Protein AF-A0A1Q6X113-F1 (afdb_monomer)

pLDDT: mean 74.99, std 17.21, range [35.0, 95.38]

Foldseek 3Di:
DEAEDQDPPCVVVVVVVVVVVVCVVPVDQQLNLLLLLLVLVVCVVVVVCVVADPVSVVSNVVVCVVQVDPVSVVVSVCVVVVVADSVRSSVVRNVVPPPPPDDYHYDHDNPPPPVPPPPPVPPPPPPDPDDPPDDDDDPDPPVCCVPPPPPPPPDDDD

Structure (mmCIF, N/CA/C/O backbone):
data_AF-A0A1Q6X113-F1
#
_entry.id   AF-A0A1Q6X113-F1
#
loop_
_atom_site.group_PDB
_atom_site.id
_atom_site.type_symbol
_atom_site.label_atom_id
_atom_site.label_alt_id
_atom_site.label_comp_id
_atom_site.label_asym_id
_atom_site.label_entity_id
_atom_site.label_seq_id
_atom_site.pdbx_PDB_ins_code
_atom_site.Cartn_x
_atom_site.Cartn_y
_atom_site.Cartn_z
_atom_site.occupancy
_atom_site.B_iso_or_equiv
_atom_site.auth_seq_id
_atom_site.auth_comp_id
_atom_site.auth_asym_id
_atom_site.auth_atom_id
_atom_site.pdbx_PDB_model_num
ATOM 1 N N . MET A 1 1 ? 18.015 1.763 -16.316 1.00 73.00 1 MET A N 1
ATOM 2 C CA . MET A 1 1 ? 18.956 0.648 -16.599 1.00 73.00 1 MET A CA 1
ATOM 3 C C . MET A 1 1 ? 19.601 0.893 -17.955 1.00 73.00 1 MET A C 1
ATOM 5 O O . MET A 1 1 ? 18.891 1.333 -18.850 1.00 73.00 1 MET A O 1
ATOM 9 N N . VAL A 1 2 ? 20.900 0.615 -18.112 1.00 79.75 2 VAL A N 1
ATOM 10 C CA . VAL A 1 2 ? 21.608 0.734 -19.401 1.00 79.75 2 VAL A CA 1
ATOM 11 C C . VAL A 1 2 ? 21.949 -0.663 -19.923 1.00 79.75 2 VAL A C 1
ATOM 13 O O . VAL A 1 2 ? 22.571 -1.450 -19.212 1.00 79.75 2 VAL A O 1
ATOM 16 N N . TYR A 1 3 ? 21.515 -0.982 -21.141 1.00 78.56 3 TYR A N 1
ATOM 17 C CA . TYR A 1 3 ? 21.857 -2.212 -21.852 1.00 78.56 3 TYR A CA 1
ATOM 18 C C . TYR A 1 3 ? 22.877 -1.897 -22.948 1.00 78.56 3 TYR A C 1
ATOM 20 O O . TYR A 1 3 ? 22.584 -1.141 -23.876 1.00 78.56 3 TYR A O 1
ATOM 28 N N . ILE A 1 4 ? 24.073 -2.472 -22.824 1.00 81.81 4 ILE A N 1
ATOM 29 C CA . ILE A 1 4 ? 25.193 -2.249 -23.741 1.00 81.81 4 ILE A CA 1
ATOM 30 C C . ILE A 1 4 ? 25.360 -3.490 -24.615 1.00 81.81 4 ILE A C 1
ATOM 32 O O . ILE A 1 4 ? 25.534 -4.595 -24.098 1.00 81.81 4 ILE A O 1
ATOM 36 N N . ALA A 1 5 ? 25.320 -3.315 -25.934 1.00 76.25 5 ALA A N 1
ATOM 37 C CA . ALA A 1 5 ? 25.517 -4.402 -26.888 1.00 76.25 5 ALA A CA 1
ATOM 38 C C . ALA A 1 5 ? 26.331 -3.939 -28.101 1.00 76.25 5 ALA A C 1
ATOM 40 O O . ALA A 1 5 ? 26.310 -2.772 -28.474 1.00 76.25 5 ALA A O 1
ATOM 41 N N . THR A 1 6 ? 27.025 -4.868 -28.756 1.00 74.38 6 THR A N 1
ATOM 42 C CA . THR A 1 6 ? 27.741 -4.604 -30.020 1.00 74.38 6 THR A CA 1
ATOM 43 C C . THR A 1 6 ? 26.837 -4.739 -31.247 1.00 74.38 6 THR A C 1
ATOM 45 O O . THR A 1 6 ? 27.203 -4.337 -32.347 1.00 74.38 6 THR A O 1
ATOM 48 N N . ARG A 1 7 ? 25.645 -5.330 -31.083 1.00 70.25 7 ARG A N 1
ATOM 49 C CA . ARG A 1 7 ? 24.663 -5.562 -32.149 1.00 70.25 7 ARG A CA 1
ATOM 50 C C . ARG A 1 7 ? 23.274 -5.149 -31.691 1.00 70.25 7 ARG A C 1
ATOM 52 O O . ARG A 1 7 ? 22.872 -5.434 -30.565 1.00 70.25 7 ARG A O 1
ATOM 59 N N . SER A 1 8 ? 22.508 -4.558 -32.603 1.00 76.69 8 SER A N 1
ATOM 60 C CA . SER A 1 8 ? 21.136 -4.113 -32.339 1.00 76.69 8 SER A CA 1
ATOM 61 C C . SER A 1 8 ? 20.113 -5.254 -32.256 1.00 76.69 8 SER A C 1
ATOM 63 O O . SER A 1 8 ? 19.001 -5.051 -31.775 1.00 76.69 8 SER A O 1
ATOM 65 N N . THR A 1 9 ? 20.482 -6.470 -32.675 1.00 78.06 9 THR A N 1
ATOM 66 C CA . THR A 1 9 ? 19.569 -7.615 -32.856 1.00 78.06 9 THR A CA 1
ATOM 67 C C . THR A 1 9 ? 18.843 -8.056 -31.588 1.00 78.06 9 THR A C 1
ATOM 69 O O . THR A 1 9 ? 17.760 -8.624 -31.680 1.00 78.06 9 THR A O 1
ATOM 72 N N . HIS A 1 10 ? 19.422 -7.810 -30.411 1.00 76.94 10 HIS A N 1
ATOM 73 C CA . HIS A 1 10 ? 18.851 -8.227 -29.127 1.00 76.94 10 HIS A CA 1
ATOM 74 C C . HIS A 1 10 ? 18.323 -7.061 -28.282 1.00 76.94 10 HIS A C 1
ATOM 76 O O . HIS A 1 10 ? 17.828 -7.306 -27.184 1.00 76.94 10 HIS A O 1
ATOM 82 N N . LEU A 1 11 ? 18.386 -5.817 -28.780 1.00 81.44 11 LEU A N 1
ATOM 83 C CA . LEU A 1 11 ? 17.945 -4.633 -28.031 1.00 81.44 11 LEU A CA 1
ATOM 84 C C . LEU A 1 11 ? 16.452 -4.705 -27.690 1.00 81.44 11 LEU A C 1
ATOM 86 O O . LEU A 1 11 ? 16.080 -4.551 -26.530 1.00 81.44 11 LEU A O 1
ATOM 90 N N . GLU A 1 12 ? 15.605 -5.000 -28.679 1.00 80.75 12 GLU A N 1
ATOM 91 C CA . GLU A 1 12 ? 14.153 -5.089 -28.473 1.00 80.75 12 GLU A CA 1
ATOM 92 C C . GLU A 1 12 ? 13.767 -6.267 -27.574 1.00 80.75 12 GLU A C 1
ATOM 94 O O . GLU A 1 12 ? 12.928 -6.134 -26.683 1.00 80.75 12 GLU A O 1
ATOM 99 N N . SER A 1 13 ? 14.434 -7.414 -27.725 1.00 84.62 13 SER A N 1
ATOM 100 C CA . SER A 1 13 ? 14.220 -8.560 -26.835 1.00 84.62 13 SER A CA 1
ATOM 101 C C . SER A 1 13 ? 14.610 -8.238 -25.390 1.00 84.62 13 SER A C 1
ATOM 103 O O . SER A 1 13 ? 13.870 -8.577 -24.468 1.00 84.62 13 SER A O 1
ATOM 105 N N . ALA A 1 14 ? 15.740 -7.553 -25.181 1.00 84.19 14 ALA A N 1
ATOM 106 C CA . ALA A 1 14 ? 16.188 -7.126 -23.858 1.00 84.19 14 ALA A CA 1
ATOM 107 C C . ALA A 1 14 ? 15.234 -6.092 -23.243 1.00 84.19 14 ALA A C 1
ATOM 109 O O . ALA A 1 14 ? 14.887 -6.205 -22.067 1.00 84.19 14 ALA A O 1
ATOM 110 N N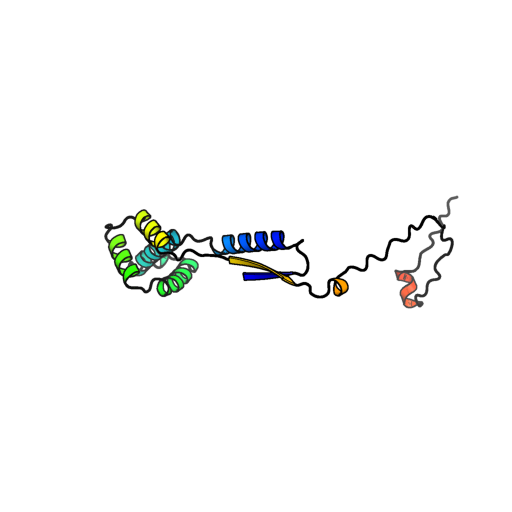 . ARG A 1 15 ? 14.750 -5.135 -24.044 1.00 83.94 15 ARG A N 1
ATOM 111 C CA . ARG A 1 15 ? 13.757 -4.141 -23.624 1.00 83.94 15 ARG A CA 1
ATOM 112 C C . ARG A 1 15 ? 12.459 -4.801 -23.170 1.00 83.94 15 ARG A C 1
ATOM 114 O O . ARG A 1 15 ? 11.978 -4.512 -22.078 1.00 83.94 15 ARG A O 1
ATOM 121 N N . ASN A 1 16 ? 11.913 -5.709 -23.975 1.00 85.38 16 ASN A N 1
ATOM 122 C CA . ASN A 1 16 ? 10.670 -6.409 -23.651 1.00 85.38 16 ASN A CA 1
ATOM 123 C C . ASN A 1 16 ? 10.808 -7.263 -22.389 1.00 85.38 16 ASN A C 1
ATOM 125 O O . ASN A 1 16 ? 9.917 -7.269 -21.538 1.00 85.38 16 ASN A O 1
ATOM 129 N N . LEU A 1 17 ? 11.943 -7.943 -22.231 1.00 86.06 17 LEU A N 1
ATOM 130 C CA . LEU A 1 17 ? 12.229 -8.741 -21.044 1.00 86.06 17 LEU A CA 1
ATOM 131 C C . LEU A 1 17 ? 12.351 -7.860 -19.793 1.00 86.06 17 LEU A C 1
ATOM 133 O O . LEU A 1 17 ? 11.763 -8.183 -18.762 1.00 86.06 17 LEU A O 1
ATOM 137 N N . PHE A 1 18 ? 13.024 -6.714 -19.902 1.00 84.56 18 PHE A N 1
ATOM 138 C CA . PHE A 1 18 ? 13.116 -5.731 -18.827 1.00 84.56 18 PHE A CA 1
ATOM 139 C C . PHE A 1 18 ? 11.741 -5.185 -18.422 1.00 84.56 18 PHE A C 1
ATOM 141 O O . PHE A 1 18 ? 11.393 -5.228 -17.243 1.00 84.56 18 PHE A O 1
ATOM 148 N N . LEU A 1 19 ? 10.925 -4.739 -19.382 1.00 81.94 19 LEU A N 1
ATOM 149 C CA . LEU A 1 19 ? 9.578 -4.232 -19.102 1.00 81.94 19 LEU A CA 1
ATOM 150 C C . LEU A 1 19 ? 8.697 -5.299 -18.445 1.00 81.94 19 LEU A C 1
ATOM 152 O O . LEU A 1 19 ? 8.001 -5.005 -17.478 1.00 81.94 19 LEU A O 1
ATOM 156 N N . THR A 1 20 ? 8.783 -6.549 -18.906 1.00 83.06 20 THR A N 1
ATOM 157 C CA . THR A 1 20 ? 8.037 -7.677 -18.326 1.00 83.06 20 THR A CA 1
ATOM 158 C C . THR A 1 20 ? 8.462 -7.957 -16.882 1.00 83.06 20 THR A C 1
ATOM 160 O O . THR A 1 20 ? 7.618 -8.180 -16.013 1.00 83.06 20 THR A O 1
ATOM 163 N N . MET A 1 21 ? 9.768 -7.928 -16.601 1.00 80.06 21 MET A N 1
ATOM 164 C CA . MET A 1 21 ? 10.293 -8.115 -15.246 1.00 80.06 21 MET A CA 1
ATOM 165 C C . MET A 1 21 ? 9.876 -6.980 -14.309 1.00 80.06 21 MET A C 1
ATOM 167 O O . MET A 1 21 ? 9.459 -7.250 -13.184 1.00 80.06 21 MET A O 1
A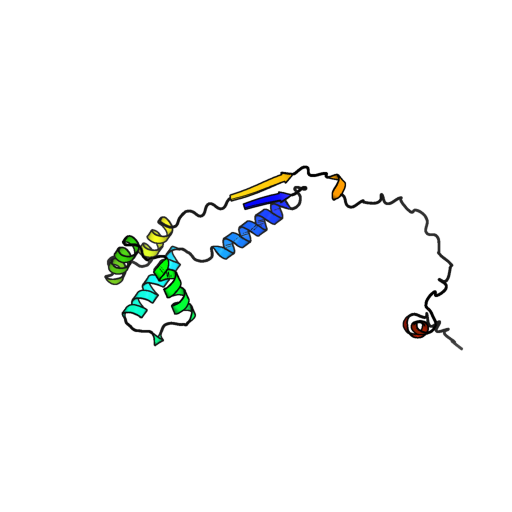TOM 171 N N . MET A 1 22 ? 9.932 -5.731 -14.777 1.00 73.50 22 MET A N 1
ATOM 172 C CA . MET A 1 22 ? 9.527 -4.563 -13.991 1.00 73.50 22 MET A CA 1
ATOM 173 C C . MET A 1 22 ? 8.025 -4.564 -13.701 1.00 73.50 22 MET A C 1
ATOM 175 O O . MET A 1 22 ? 7.630 -4.336 -12.560 1.00 73.50 22 MET A O 1
ATOM 179 N N . HIS A 1 23 ? 7.190 -4.920 -14.683 1.00 65.94 23 HIS A N 1
ATOM 180 C CA . HIS A 1 23 ? 5.753 -5.099 -14.466 1.00 65.94 23 HIS A CA 1
ATOM 181 C C . HIS A 1 23 ? 5.473 -6.158 -13.396 1.00 65.94 23 HIS A C 1
ATOM 183 O O . HIS A 1 23 ? 4.693 -5.917 -12.482 1.00 65.94 23 HIS A O 1
ATOM 189 N N . ARG A 1 24 ? 6.158 -7.309 -13.463 1.00 59.72 24 ARG A N 1
ATOM 190 C CA . ARG A 1 24 ? 5.996 -8.394 -12.484 1.00 59.72 24 ARG A CA 1
ATOM 191 C C . ARG A 1 24 ? 6.457 -8.006 -11.075 1.00 59.72 24 ARG A C 1
ATOM 193 O O . ARG A 1 24 ? 5.897 -8.486 -10.095 1.00 59.72 24 ARG A O 1
ATOM 200 N N . ALA A 1 25 ? 7.484 -7.171 -10.956 1.00 60.25 25 ALA A N 1
ATOM 201 C CA . ALA A 1 25 ? 7.946 -6.680 -9.661 1.00 60.25 25 ALA A CA 1
ATOM 202 C C . ALA A 1 25 ? 6.986 -5.639 -9.059 1.00 60.25 25 ALA A C 1
ATOM 204 O O . ALA A 1 25 ? 6.847 -5.573 -7.842 1.00 60.25 25 ALA A O 1
ATOM 205 N N . SER A 1 26 ? 6.284 -4.875 -9.901 1.00 63.50 26 SER A N 1
ATOM 206 C CA . SER A 1 26 ? 5.344 -3.821 -9.498 1.00 63.50 26 SER A CA 1
ATOM 207 C C . SER A 1 26 ? 3.902 -4.311 -9.279 1.00 63.50 26 SER A C 1
ATOM 209 O O . SER A 1 26 ? 2.980 -3.502 -9.225 1.00 63.50 26 SER A O 1
ATOM 211 N N . ASN A 1 27 ? 3.670 -5.621 -9.168 1.00 61.44 27 ASN A N 1
ATOM 212 C CA . ASN A 1 27 ? 2.323 -6.209 -9.175 1.00 61.44 27 ASN A CA 1
ATOM 213 C C . ASN A 1 27 ? 1.391 -5.764 -8.028 1.00 61.44 27 ASN A C 1
ATOM 215 O O . ASN A 1 27 ? 0.206 -6.091 -8.075 1.00 61.44 27 ASN A O 1
ATOM 219 N N . SER A 1 28 ? 1.892 -5.083 -6.994 1.00 74.81 28 SER A N 1
ATOM 220 C CA . SER A 1 28 ? 1.053 -4.599 -5.897 1.00 74.81 28 SER A CA 1
ATOM 221 C C . SER A 1 28 ? 0.674 -3.143 -6.136 1.00 74.81 28 SER A C 1
ATOM 223 O O . SER A 1 28 ? 1.537 -2.268 -6.171 1.00 74.81 28 SER A O 1
ATOM 225 N N . ASP A 1 29 ? -0.622 -2.888 -6.308 1.00 85.00 29 ASP A N 1
ATOM 226 C CA . ASP A 1 29 ? -1.149 -1.529 -6.355 1.00 85.00 29 ASP A CA 1
ATOM 227 C C . ASP A 1 29 ? -0.871 -0.830 -5.009 1.00 85.00 29 ASP A C 1
ATOM 229 O O . ASP A 1 29 ? -1.263 -1.361 -3.964 1.00 85.00 29 ASP A O 1
ATOM 233 N N . PRO A 1 30 ? -0.229 0.353 -4.996 1.00 86.19 30 PRO A N 1
ATOM 234 C CA . PRO A 1 30 ? 0.087 1.061 -3.754 1.00 86.19 30 PRO A CA 1
ATOM 235 C C . PRO A 1 30 ? -1.163 1.388 -2.925 1.00 86.19 30 PRO A C 1
ATOM 237 O O . PRO A 1 30 ? -1.104 1.408 -1.695 1.00 86.19 30 PRO A O 1
ATOM 240 N N . GLY A 1 31 ? -2.309 1.602 -3.582 1.00 88.69 31 GLY A N 1
ATOM 241 C CA . GLY A 1 31 ? -3.590 1.808 -2.910 1.00 88.69 31 GLY A CA 1
ATOM 242 C C . GLY A 1 31 ? -4.079 0.561 -2.171 1.00 88.69 31 GLY A C 1
ATOM 243 O O . GLY A 1 31 ? -4.461 0.641 -1.000 1.00 88.69 31 GLY A O 1
ATOM 244 N N . ASP A 1 32 ? -4.051 -0.595 -2.833 1.00 90.62 32 ASP A N 1
ATOM 245 C CA . ASP A 1 32 ? -4.436 -1.872 -2.223 1.00 90.62 32 ASP A CA 1
ATOM 246 C C . ASP A 1 32 ? -3.469 -2.304 -1.112 1.00 90.62 32 ASP A C 1
ATOM 248 O O . ASP A 1 32 ? -3.905 -2.839 -0.089 1.00 90.62 32 ASP A O 1
ATOM 252 N N . GLU A 1 33 ? -2.175 -2.018 -1.258 1.00 90.50 33 GLU A N 1
ATOM 253 C CA . GLU A 1 33 ? -1.176 -2.286 -0.223 1.00 90.50 33 GLU A CA 1
ATOM 254 C C . GLU A 1 33 ? -1.418 -1.444 1.040 1.00 90.50 33 GLU A C 1
ATOM 256 O O . GLU A 1 33 ? -1.423 -1.978 2.155 1.00 90.50 33 GLU A O 1
ATOM 261 N N . ALA A 1 34 ? -1.718 -0.151 0.874 1.00 91.31 34 ALA A N 1
ATOM 262 C CA . ALA A 1 34 ? -2.074 0.734 1.980 1.00 91.31 34 ALA A CA 1
ATOM 263 C C . ALA A 1 34 ? -3.358 0.277 2.694 1.00 91.31 34 ALA A C 1
ATOM 265 O O . ALA A 1 34 ? -3.410 0.216 3.926 1.00 91.31 34 ALA A O 1
ATOM 266 N N . LEU A 1 35 ? -4.389 -0.114 1.938 1.00 92.81 35 LEU A N 1
ATOM 267 C CA . LEU A 1 35 ? -5.638 -0.592 2.528 1.00 92.81 35 LEU A CA 1
ATOM 268 C C . LEU A 1 35 ? -5.460 -1.932 3.259 1.00 92.81 35 LEU A C 1
ATOM 270 O O . LEU A 1 35 ? -6.045 -2.144 4.330 1.00 92.81 35 LEU A O 1
ATOM 274 N N . ARG A 1 36 ? -4.629 -2.832 2.716 1.00 93.06 36 ARG A N 1
ATOM 275 C CA . ARG A 1 36 ? -4.252 -4.078 3.394 1.00 93.06 36 ARG A CA 1
ATOM 276 C C . ARG A 1 36 ? -3.564 -3.771 4.720 1.00 93.06 36 ARG A C 1
ATOM 278 O O . ARG A 1 36 ? -3.950 -4.342 5.739 1.00 93.06 36 ARG A O 1
ATOM 285 N N . TYR A 1 37 ? -2.612 -2.839 4.734 1.00 93.94 37 TYR A N 1
ATOM 286 C CA . TYR A 1 37 ? -1.954 -2.398 5.963 1.00 93.94 37 TYR A CA 1
ATOM 287 C C . TYR A 1 37 ? -2.956 -1.865 6.995 1.00 93.94 37 TYR A C 1
ATOM 289 O O . TYR A 1 37 ? -2.934 -2.321 8.135 1.00 93.94 37 TYR A O 1
ATOM 297 N N . PHE A 1 38 ? -3.887 -0.988 6.607 1.00 94.31 38 PHE A N 1
ATOM 298 C CA . PHE A 1 38 ? -4.896 -0.442 7.529 1.00 94.31 38 PHE A CA 1
ATOM 299 C C . PHE A 1 38 ? -5.786 -1.536 8.126 1.00 94.31 38 PHE A C 1
ATOM 301 O O . PHE A 1 38 ? -6.062 -1.544 9.327 1.00 94.31 38 PHE A O 1
ATOM 308 N N . THR A 1 39 ? -6.197 -2.501 7.305 1.00 93.12 39 THR A N 1
ATOM 309 C CA . THR A 1 39 ? -7.028 -3.626 7.748 1.00 93.12 39 THR A CA 1
ATOM 310 C C . THR A 1 39 ? -6.280 -4.512 8.744 1.00 93.12 39 THR A C 1
ATOM 312 O O . THR A 1 39 ? -6.823 -4.859 9.795 1.00 93.12 39 THR A O 1
ATOM 315 N N . LEU A 1 40 ? -5.019 -4.841 8.452 1.00 93.94 40 LEU A N 1
ATOM 316 C CA . LEU A 1 40 ? -4.185 -5.664 9.327 1.00 93.94 40 LEU A CA 1
ATOM 317 C C . LEU A 1 40 ? -3.810 -4.929 10.620 1.00 93.94 40 LEU A C 1
ATOM 319 O O . LEU A 1 40 ? -3.886 -5.524 11.694 1.00 93.94 40 LEU A O 1
ATOM 323 N N . ARG A 1 41 ? -3.495 -3.629 10.552 1.00 93.31 41 ARG A N 1
ATOM 324 C CA . ARG A 1 41 ? -3.242 -2.783 11.729 1.00 93.31 41 ARG A CA 1
ATOM 325 C C . ARG A 1 41 ? -4.467 -2.722 12.638 1.00 93.31 41 ARG A C 1
ATOM 327 O O . ARG A 1 41 ? -4.335 -2.916 13.842 1.00 93.31 41 ARG A O 1
ATOM 334 N N . LYS A 1 42 ? -5.667 -2.572 12.073 1.00 93.19 42 LYS A N 1
ATOM 335 C CA . LYS A 1 42 ? -6.921 -2.595 12.840 1.00 93.19 42 LYS A CA 1
ATOM 336 C C . LYS A 1 42 ? -7.133 -3.925 13.569 1.00 93.19 42 LYS A C 1
ATOM 338 O O . LYS A 1 42 ? -7.548 -3.932 14.725 1.00 93.19 42 LYS A O 1
ATOM 343 N N . LEU A 1 43 ? -6.843 -5.056 12.920 1.00 93.00 43 LEU A N 1
ATOM 344 C CA . LEU A 1 43 ? -6.920 -6.381 13.552 1.00 93.00 43 LEU A CA 1
ATOM 345 C C . LEU A 1 43 ? -5.865 -6.561 14.652 1.00 93.00 43 LEU A C 1
ATOM 347 O O . LEU A 1 43 ? -6.169 -7.129 15.704 1.00 93.00 43 LEU A O 1
ATOM 351 N N . TRP A 1 44 ? -4.655 -6.052 14.420 1.00 91.81 44 TRP A N 1
ATOM 352 C CA . TRP A 1 44 ? -3.558 -6.053 15.384 1.00 91.81 44 TRP A CA 1
ATOM 353 C C . TRP A 1 44 ? -3.895 -5.239 16.641 1.00 91.81 44 TRP A C 1
ATOM 355 O O . TRP A 1 44 ? -3.751 -5.739 17.757 1.00 91.81 44 TRP A O 1
ATOM 365 N N . GLU A 1 45 ? -4.414 -4.019 16.474 1.00 91.25 45 GLU A N 1
ATOM 366 C CA . GLU A 1 45 ? -4.852 -3.142 17.570 1.00 91.25 45 GLU A CA 1
ATOM 367 C C . GLU A 1 45 ? -6.051 -3.730 18.329 1.00 91.25 45 GLU A C 1
ATOM 369 O O . GLU A 1 45 ? -6.107 -3.666 19.558 1.00 91.25 45 GLU A O 1
ATOM 374 N N . ALA A 1 46 ? -6.967 -4.401 17.623 1.00 92.12 46 ALA A N 1
ATOM 375 C CA . ALA A 1 46 ? -8.071 -5.150 18.224 1.00 92.12 46 ALA A CA 1
ATOM 376 C C . ALA A 1 46 ? -7.636 -6.466 18.907 1.00 92.12 46 ALA A C 1
ATOM 378 O O . ALA A 1 46 ? -8.491 -7.214 19.385 1.00 92.12 46 ALA A O 1
ATOM 379 N N . LYS A 1 47 ? -6.328 -6.768 18.948 1.00 90.94 47 LYS A N 1
ATOM 380 C CA . LYS A 1 47 ? -5.730 -7.988 19.522 1.00 90.94 47 LYS A CA 1
ATOM 381 C C . LYS A 1 47 ? -6.276 -9.290 18.922 1.00 90.94 47 LYS A C 1
ATOM 383 O O . LYS A 1 47 ? -6.271 -10.336 19.569 1.00 90.94 47 LYS A O 1
ATOM 388 N N . GLN A 1 48 ? -6.735 -9.254 17.671 1.00 90.31 48 GLN A N 1
ATOM 389 C CA . GLN A 1 48 ? -7.300 -10.412 16.970 1.00 90.31 48 GLN A CA 1
ATOM 390 C C . GLN A 1 48 ? -6.210 -11.234 16.269 1.00 90.31 48 GLN A C 1
ATOM 392 O O . GLN A 1 48 ? -6.317 -11.553 15.086 1.00 90.31 48 GLN A O 1
ATOM 397 N N . TYR A 1 49 ? -5.160 -11.599 17.008 1.00 85.38 49 TYR A N 1
ATOM 398 C CA . TYR A 1 49 ? -3.974 -12.261 16.454 1.00 85.38 49 TYR A CA 1
ATOM 399 C C . TYR A 1 49 ? -4.277 -13.618 15.808 1.00 85.38 49 TYR A C 1
ATOM 401 O O . TYR A 1 49 ? -3.622 -13.992 14.846 1.00 85.38 49 TYR A O 1
ATOM 409 N N . GLY A 1 50 ? -5.316 -14.323 16.268 1.00 84.31 50 GLY A N 1
ATOM 410 C CA . GLY A 1 50 ? -5.735 -15.604 15.685 1.00 84.31 50 GLY A CA 1
ATOM 411 C C . GLY A 1 50 ? -6.272 -15.518 14.250 1.00 84.31 50 GLY A C 1
ATOM 412 O O . GLY A 1 50 ? -6.486 -16.551 13.629 1.00 84.31 50 GLY A O 1
ATOM 413 N N . LYS A 1 51 ? -6.506 -14.309 13.722 1.00 85.94 51 LYS A N 1
ATOM 414 C CA . LYS A 1 51 ? -6.924 -14.083 12.329 1.00 85.94 51 LYS A CA 1
ATOM 415 C C . LYS A 1 51 ? -5.765 -13.711 11.401 1.00 85.94 51 LYS A C 1
ATOM 417 O O . LYS A 1 51 ? -5.997 -13.557 10.208 1.00 85.94 51 LYS A O 1
ATOM 422 N N . LEU A 1 52 ? -4.560 -13.517 11.941 1.00 88.88 52 LEU A N 1
ATOM 423 C CA . LEU A 1 52 ? -3.385 -13.101 11.180 1.00 88.88 52 LEU A CA 1
ATOM 424 C C . LEU A 1 52 ? -2.566 -14.331 10.787 1.00 88.88 52 LEU A C 1
ATOM 426 O O . LEU A 1 52 ? -2.191 -15.129 11.647 1.00 88.88 52 LEU A O 1
ATOM 430 N N . SER A 1 53 ? -2.278 -14.472 9.494 1.00 92.00 53 SER A N 1
ATOM 431 C CA . SER A 1 53 ? -1.314 -15.462 9.009 1.00 92.00 53 SER A CA 1
ATOM 432 C C . SER A 1 53 ? 0.124 -15.003 9.284 1.00 92.00 53 SER A C 1
ATOM 434 O O . SER A 1 53 ? 0.383 -13.815 9.486 1.00 92.00 53 SER A O 1
ATOM 436 N N 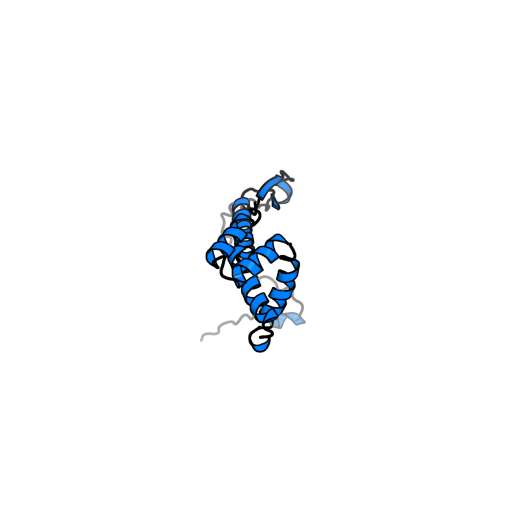. GLN A 1 54 ? 1.086 -15.926 9.223 1.00 91.25 54 GLN A N 1
ATOM 437 C CA . GLN A 1 54 ? 2.515 -15.596 9.280 1.00 91.25 54 GLN A CA 1
ATOM 438 C C . GLN A 1 54 ? 2.900 -14.573 8.195 1.00 91.25 54 GLN A C 1
ATOM 440 O O . GLN A 1 54 ? 3.579 -13.590 8.485 1.00 91.25 54 GLN A O 1
ATOM 445 N N . ASP A 1 55 ? 2.385 -14.740 6.974 1.00 91.00 55 ASP A N 1
ATOM 446 C CA . ASP A 1 55 ? 2.614 -13.805 5.863 1.00 91.00 55 ASP A CA 1
ATOM 447 C C . ASP A 1 55 ? 2.064 -12.400 6.154 1.00 91.00 55 ASP A C 1
ATOM 449 O O . ASP A 1 55 ? 2.631 -11.393 5.718 1.00 91.00 55 ASP A O 1
ATOM 453 N N . ASP A 1 56 ? 0.960 -12.313 6.903 1.00 91.44 56 ASP A N 1
ATOM 454 C CA . ASP A 1 56 ? 0.364 -11.039 7.305 1.00 91.44 56 ASP A CA 1
ATOM 455 C C . ASP A 1 56 ? 1.202 -10.345 8.374 1.00 91.44 56 ASP A C 1
ATOM 457 O O . ASP A 1 56 ? 1.339 -9.125 8.335 1.00 91.44 56 ASP A O 1
ATOM 461 N N . LEU A 1 57 ? 1.799 -11.104 9.298 1.00 91.31 57 LEU A N 1
ATOM 462 C CA . LEU A 1 57 ? 2.716 -10.569 10.305 1.00 91.31 57 LEU A CA 1
ATOM 463 C C . LEU A 1 57 ? 3.988 -10.014 9.662 1.00 91.31 57 LEU A C 1
ATOM 465 O O . LEU A 1 57 ? 4.425 -8.908 9.989 1.00 91.31 57 LEU A O 1
ATOM 469 N N . GLU A 1 58 ? 4.568 -10.753 8.718 1.00 92.56 58 GLU A N 1
ATOM 470 C CA . GLU A 1 58 ? 5.735 -10.288 7.973 1.00 92.56 58 GLU A CA 1
ATOM 471 C C . GLU A 1 58 ? 5.425 -9.038 7.152 1.00 92.56 58 GLU A C 1
ATOM 473 O O . GLU A 1 58 ? 6.202 -8.078 7.155 1.00 92.56 58 GLU A O 1
ATOM 478 N N . PHE A 1 59 ? 4.276 -9.031 6.474 1.00 92.44 59 PHE A N 1
ATOM 479 C CA . PHE A 1 59 ? 3.799 -7.860 5.756 1.00 92.44 59 PHE A CA 1
ATOM 480 C C . PHE A 1 59 ? 3.592 -6.671 6.700 1.00 92.44 59 PHE A C 1
ATOM 482 O O . PHE A 1 59 ? 4.111 -5.594 6.424 1.00 92.44 59 PHE A O 1
ATOM 489 N N . LEU A 1 60 ? 2.909 -6.862 7.832 1.00 92.06 60 LEU A N 1
ATOM 490 C CA . LEU A 1 60 ? 2.637 -5.809 8.811 1.00 92.06 60 LEU A CA 1
ATOM 491 C C . LEU A 1 60 ? 3.932 -5.199 9.357 1.00 92.06 60 LEU A C 1
ATOM 493 O O . LEU A 1 60 ? 4.025 -3.980 9.479 1.00 92.06 60 LEU A O 1
ATOM 497 N N . ASN A 1 61 ? 4.952 -6.011 9.640 1.00 91.69 61 ASN A N 1
ATOM 498 C CA . ASN A 1 61 ? 6.245 -5.518 10.114 1.00 91.69 61 ASN A CA 1
ATOM 499 C C . ASN A 1 61 ? 6.959 -4.656 9.055 1.00 91.69 61 ASN A C 1
ATOM 501 O O . ASN A 1 61 ? 7.526 -3.611 9.377 1.00 91.69 61 ASN A O 1
ATOM 505 N N . ARG A 1 62 ? 6.910 -5.058 7.776 1.00 91.00 62 ARG A N 1
ATOM 506 C CA . ARG A 1 62 ? 7.457 -4.251 6.671 1.00 91.00 62 ARG A CA 1
ATOM 507 C C . ARG A 1 62 ? 6.661 -2.959 6.474 1.00 91.00 62 ARG A C 1
ATOM 509 O O . ARG A 1 62 ? 7.250 -1.882 6.450 1.00 91.00 62 ARG A O 1
ATOM 516 N N . ALA A 1 63 ? 5.337 -3.065 6.406 1.00 90.25 63 ALA A N 1
ATOM 517 C CA . ALA A 1 63 ? 4.431 -1.950 6.159 1.00 90.25 63 ALA A CA 1
ATOM 518 C C . ALA A 1 63 ? 4.460 -0.914 7.293 1.00 90.25 63 ALA A C 1
ATOM 520 O O . ALA A 1 63 ? 4.487 0.281 7.025 1.00 90.25 63 ALA A O 1
ATOM 521 N N . THR A 1 64 ? 4.564 -1.344 8.555 1.00 90.44 64 THR A N 1
ATOM 522 C CA . THR A 1 64 ? 4.708 -0.428 9.703 1.00 90.44 64 THR A CA 1
ATOM 523 C C . THR A 1 64 ? 5.930 0.479 9.559 1.00 90.44 64 THR A C 1
ATOM 525 O O . THR A 1 64 ? 5.873 1.639 9.943 1.00 90.44 64 THR A O 1
ATOM 528 N N . LYS A 1 65 ? 7.031 -0.010 8.972 1.00 89.44 65 LYS A N 1
ATOM 529 C CA . LYS A 1 65 ? 8.221 0.818 8.712 1.00 89.44 65 LYS A CA 1
ATOM 530 C C . LYS A 1 65 ? 8.012 1.796 7.555 1.00 89.44 65 LYS A C 1
ATOM 532 O O . LYS A 1 65 ? 8.573 2.885 7.585 1.00 89.44 65 LYS A O 1
ATOM 537 N N . GLN A 1 66 ? 7.235 1.401 6.548 1.00 86.38 66 GLN A N 1
ATOM 538 C CA . GLN A 1 66 ? 6.966 2.198 5.350 1.00 86.38 66 GLN A CA 1
ATOM 539 C C . GLN A 1 66 ? 5.957 3.325 5.606 1.00 86.38 66 GLN A C 1
ATOM 541 O O . GLN A 1 66 ? 6.164 4.434 5.130 1.00 86.38 66 GLN A O 1
ATOM 546 N N . PHE A 1 67 ? 4.903 3.052 6.378 1.00 85.94 67 PHE A N 1
ATOM 547 C CA . PHE A 1 67 ? 3.815 3.986 6.692 1.00 85.94 67 PHE A CA 1
ATOM 548 C C . PHE A 1 67 ? 3.975 4.639 8.078 1.00 85.94 67 PHE A C 1
ATOM 550 O O . PHE A 1 67 ? 2.984 4.925 8.750 1.00 85.94 67 PHE A O 1
ATOM 557 N N . ASN A 1 68 ? 5.217 4.827 8.541 1.00 85.50 68 ASN A N 1
ATOM 558 C CA . ASN A 1 68 ? 5.528 5.442 9.841 1.00 85.50 68 ASN A CA 1
ATOM 559 C C . ASN A 1 68 ? 5.511 6.985 9.800 1.00 85.50 68 ASN A C 1
ATOM 561 O O . ASN A 1 68 ? 6.231 7.656 10.538 1.00 85.50 68 ASN A O 1
ATOM 565 N N . ASP A 1 69 ? 4.759 7.563 8.871 1.00 88.31 69 ASP A N 1
ATOM 566 C CA . ASP A 1 69 ? 4.661 8.998 8.659 1.00 88.31 69 ASP A CA 1
ATOM 567 C C . ASP A 1 69 ? 3.354 9.556 9.247 1.00 88.31 69 ASP A C 1
ATOM 569 O O . ASP A 1 69 ? 2.299 8.918 9.211 1.00 88.31 69 ASP A O 1
ATOM 573 N N . ALA A 1 70 ? 3.414 10.784 9.774 1.00 88.56 70 ALA A N 1
ATOM 574 C CA . ALA A 1 70 ? 2.254 11.447 10.376 1.00 88.56 70 ALA A CA 1
ATOM 575 C C . ALA A 1 70 ? 1.031 11.553 9.429 1.00 88.56 70 ALA A C 1
ATOM 577 O O . ALA A 1 70 ? -0.090 11.331 9.892 1.00 88.56 70 ALA A O 1
ATOM 578 N N . PRO A 1 71 ? 1.185 11.835 8.115 1.00 89.56 71 PRO A N 1
ATOM 579 C CA . PRO A 1 71 ? 0.063 11.819 7.174 1.00 89.56 71 PRO A CA 1
ATOM 580 C C . PRO 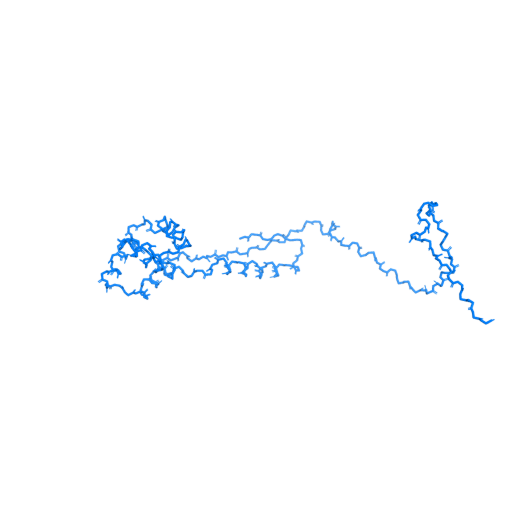A 1 71 ? -0.639 10.459 7.070 1.00 89.56 71 PRO A C 1
ATOM 582 O O . PRO A 1 71 ? -1.872 10.411 7.050 1.00 89.56 71 PRO A O 1
ATOM 585 N N . SER A 1 72 ? 0.117 9.358 7.021 1.00 88.56 72 SER A N 1
ATOM 586 C CA . SER A 1 72 ? -0.457 8.008 7.001 1.00 88.56 72 SER A CA 1
ATOM 587 C C . SER A 1 72 ? -1.235 7.687 8.275 1.00 88.56 72 SER A C 1
ATOM 589 O O . SER A 1 72 ? -2.315 7.098 8.189 1.00 88.56 72 SER A O 1
ATOM 591 N N . GLU A 1 73 ? -0.748 8.105 9.447 1.00 91.12 73 GLU A N 1
ATOM 592 C CA . GLU A 1 73 ? -1.476 7.909 10.707 1.00 91.12 73 GLU A CA 1
ATOM 593 C C . GLU A 1 73 ? -2.793 8.682 10.755 1.00 91.12 73 GLU A C 1
ATOM 595 O O . GLU A 1 73 ? -3.818 8.119 11.142 1.00 91.12 73 GLU A O 1
ATOM 600 N N . ILE A 1 74 ? -2.800 9.944 10.317 1.00 92.06 74 ILE A N 1
ATOM 601 C CA . ILE A 1 74 ? -4.025 10.754 10.266 1.00 92.06 74 ILE A CA 1
ATOM 602 C C . ILE A 1 74 ? -5.080 10.056 9.398 1.00 92.06 74 ILE A C 1
ATOM 604 O O . ILE A 1 74 ? -6.206 9.845 9.852 1.00 92.06 74 ILE A O 1
ATOM 608 N N . ARG A 1 75 ? -4.705 9.609 8.191 1.00 91.94 75 ARG A N 1
ATOM 609 C CA . ARG A 1 75 ? -5.624 8.883 7.295 1.00 91.94 75 ARG A CA 1
ATOM 610 C C . ARG A 1 75 ? -6.119 7.573 7.890 1.00 91.94 75 ARG A C 1
ATOM 612 O O . ARG A 1 75 ? -7.282 7.226 7.694 1.00 91.94 75 ARG A O 1
ATOM 619 N N . TYR A 1 76 ? -5.262 6.844 8.606 1.00 93.81 76 TYR A N 1
ATOM 620 C CA . TYR A 1 76 ? -5.665 5.618 9.291 1.00 93.81 76 TYR A CA 1
ATOM 621 C C . TYR A 1 76 ? -6.792 5.899 10.290 1.00 93.81 76 TYR A C 1
ATOM 623 O O . TYR A 1 76 ? -7.830 5.240 10.236 1.00 93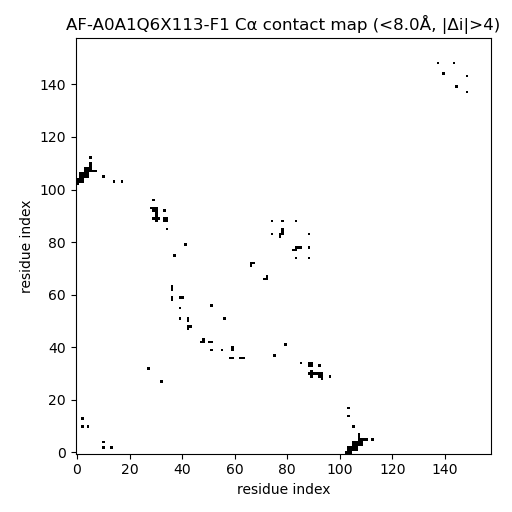.81 76 TYR A O 1
ATOM 631 N N . TYR A 1 77 ? -6.647 6.916 11.143 1.00 93.50 77 TYR A N 1
ATOM 632 C CA . TYR A 1 77 ? -7.694 7.274 12.102 1.00 93.50 77 TYR A CA 1
ATOM 633 C C . TYR A 1 77 ? -8.977 7.764 11.425 1.00 93.50 77 TYR A C 1
ATOM 635 O O . TYR A 1 77 ? -10.069 7.389 11.852 1.00 93.50 77 TYR A O 1
ATOM 643 N N . GLU A 1 78 ? -8.875 8.552 10.356 1.00 93.75 78 GLU A N 1
ATOM 644 C CA . GLU A 1 78 ? -10.042 8.991 9.585 1.00 93.75 78 GLU A CA 1
ATOM 645 C C . GLU A 1 78 ? -10.792 7.818 8.936 1.00 93.75 78 GLU A C 1
ATOM 647 O O . GLU A 1 78 ? -12.026 7.783 8.962 1.00 93.75 78 GLU A O 1
ATOM 652 N N . TRP A 1 79 ? -10.065 6.828 8.408 1.00 95.38 79 TRP A N 1
ATOM 653 C CA . TRP A 1 79 ? -10.641 5.597 7.864 1.00 95.38 79 TRP A CA 1
ATOM 654 C C . TRP A 1 79 ? -11.278 4.729 8.957 1.00 95.38 79 TRP A C 1
ATOM 656 O O . TRP A 1 79 ? -12.404 4.259 8.793 1.00 95.38 79 TRP A O 1
ATOM 666 N N . VAL A 1 80 ? -10.620 4.566 10.112 1.00 94.06 80 VAL A N 1
ATOM 667 C CA . VAL A 1 80 ? -11.174 3.822 11.259 1.00 94.06 80 VAL A CA 1
ATOM 668 C C . VAL A 1 80 ? -12.467 4.463 11.772 1.00 94.06 80 VAL A C 1
ATOM 670 O O . VAL A 1 80 ? -13.404 3.743 12.116 1.00 94.06 80 VAL A O 1
ATOM 673 N N . GLN A 1 81 ? -12.541 5.796 11.785 1.00 93.69 81 GLN A N 1
ATOM 674 C CA . GLN A 1 81 ? -13.736 6.561 12.164 1.00 93.69 81 GLN A CA 1
ATOM 675 C C . GLN A 1 81 ? -14.827 6.575 11.078 1.00 93.69 81 GLN A C 1
ATOM 677 O O . GLN A 1 81 ? -15.902 7.124 11.310 1.00 93.69 81 GLN A O 1
ATOM 682 N N . GLY A 1 82 ? -14.568 6.005 9.897 1.00 91.44 82 GLY A N 1
ATOM 683 C CA . GLY A 1 82 ? -15.510 5.984 8.777 1.00 91.44 82 GLY A CA 1
ATOM 684 C C . GLY A 1 82 ? -15.684 7.331 8.069 1.00 91.44 82 GLY A C 1
ATOM 685 O O . GLY A 1 82 ? -16.624 7.488 7.295 1.00 91.44 82 GLY A O 1
ATOM 686 N N . ARG A 1 83 ? -14.794 8.305 8.308 1.00 91.75 83 ARG A N 1
ATOM 687 C CA . ARG A 1 83 ? -14.798 9.604 7.606 1.00 91.75 83 ARG A CA 1
ATOM 688 C C . ARG A 1 83 ? -14.309 9.476 6.165 1.00 91.75 83 ARG A C 1
ATOM 690 O O . ARG A 1 83 ? -14.693 10.268 5.311 1.00 91.75 83 ARG A O 1
ATOM 697 N N . VAL A 1 84 ? -13.463 8.480 5.907 1.00 91.81 84 VAL A N 1
ATOM 698 C CA . VAL A 1 84 ? -12.857 8.201 4.603 1.00 91.81 84 VAL A CA 1
ATOM 699 C C . VAL A 1 84 ? -13.223 6.779 4.186 1.00 91.81 84 VAL A C 1
ATOM 701 O O . VAL A 1 84 ? -13.050 5.836 4.959 1.00 91.81 84 VAL A O 1
ATOM 704 N N . SER A 1 85 ? -13.731 6.611 2.963 1.00 92.69 85 SER A N 1
ATOM 705 C CA . SER A 1 85 ? -14.037 5.288 2.409 1.00 92.69 85 SER A CA 1
ATOM 706 C C . SER A 1 85 ? -12.764 4.558 1.977 1.00 92.69 85 SER A C 1
ATOM 708 O O . SER A 1 85 ? -11.758 5.176 1.629 1.00 92.69 85 SER A O 1
ATOM 710 N N . SER A 1 86 ? -12.808 3.227 1.940 1.00 91.69 86 SER A N 1
ATOM 711 C CA . SER A 1 86 ? -11.680 2.413 1.471 1.00 91.69 86 SER A CA 1
ATOM 712 C C . SER A 1 86 ? -11.240 2.762 0.043 1.00 91.69 86 SER A C 1
ATOM 714 O O . SER A 1 86 ? -10.048 2.757 -0.244 1.00 91.69 86 SER A O 1
ATOM 716 N N . ASP A 1 87 ? -12.177 3.114 -0.842 1.00 91.62 87 ASP A N 1
ATOM 717 C CA . ASP A 1 87 ? -11.858 3.526 -2.217 1.00 91.62 87 ASP A CA 1
ATOM 718 C C . ASP A 1 87 ? -11.123 4.865 -2.260 1.00 91.62 87 ASP A C 1
ATOM 720 O O . ASP A 1 87 ? -10.195 5.042 -3.049 1.00 91.62 87 ASP A O 1
ATOM 724 N N . MET A 1 88 ? -11.483 5.785 -1.364 1.00 91.06 88 MET A N 1
ATOM 725 C CA . MET A 1 88 ? -10.797 7.063 -1.237 1.00 91.06 88 MET A CA 1
ATOM 726 C C . MET A 1 88 ? -9.384 6.889 -0.671 1.00 91.06 88 MET A C 1
ATOM 728 O O . MET A 1 88 ? -8.461 7.529 -1.167 1.00 91.06 88 MET A O 1
ATOM 732 N N . VAL A 1 89 ? -9.184 5.975 0.290 1.00 91.44 89 VAL A N 1
ATOM 733 C CA . VAL A 1 89 ? -7.836 5.600 0.760 1.00 91.44 89 VAL A CA 1
ATOM 734 C C . VAL A 1 89 ? -6.995 5.081 -0.407 1.00 91.44 89 VAL A C 1
ATOM 736 O O . VAL A 1 89 ? -5.897 5.586 -0.635 1.00 91.44 89 VAL A O 1
ATOM 739 N N . ARG A 1 90 ? -7.515 4.127 -1.192 1.00 92.25 90 ARG A N 1
ATOM 740 C CA . ARG A 1 90 ? -6.791 3.583 -2.353 1.00 92.25 90 ARG A CA 1
ATOM 741 C C . ARG A 1 90 ? -6.374 4.680 -3.330 1.00 92.25 90 ARG A C 1
ATOM 743 O O . ARG A 1 90 ? -5.213 4.724 -3.723 1.00 92.25 90 ARG A O 1
ATOM 750 N N . ALA A 1 91 ? -7.303 5.563 -3.698 1.00 90.25 91 ALA A N 1
ATOM 751 C CA . ALA A 1 91 ? -7.032 6.656 -4.628 1.00 90.25 91 ALA A CA 1
ATOM 752 C C . ALA A 1 91 ? -5.941 7.598 -4.097 1.00 90.25 91 ALA A C 1
ATOM 754 O O . ALA A 1 91 ? -4.959 7.845 -4.789 1.00 90.25 91 ALA A O 1
ATOM 755 N N . GLN A 1 92 ? -6.042 8.031 -2.837 1.00 90.06 92 GLN A N 1
ATOM 756 C CA . GLN A 1 92 ? -5.050 8.921 -2.228 1.00 90.06 92 GLN A CA 1
ATOM 757 C C . GLN A 1 92 ? -3.645 8.313 -2.219 1.00 90.06 92 GLN A C 1
ATOM 759 O O . GLN A 1 92 ? -2.675 8.999 -2.529 1.00 90.06 92 GLN A O 1
ATOM 764 N N . PHE A 1 93 ? -3.515 7.030 -1.876 1.00 89.06 93 PHE A N 1
ATOM 765 C CA . PHE A 1 93 ? -2.209 6.370 -1.862 1.00 89.06 93 PHE A CA 1
ATOM 766 C C . PHE A 1 93 ? -1.669 6.078 -3.266 1.00 89.06 93 PHE A C 1
ATOM 768 O O . PHE A 1 93 ? -0.454 6.103 -3.446 1.00 89.06 93 PHE A O 1
ATOM 775 N N . ARG A 1 94 ? -2.531 5.881 -4.273 1.00 88.25 94 ARG A N 1
ATOM 776 C CA . ARG A 1 94 ? -2.109 5.847 -5.685 1.00 88.25 94 ARG A CA 1
ATOM 777 C C . ARG A 1 94 ? -1.595 7.198 -6.164 1.00 88.25 94 ARG A C 1
ATOM 779 O O . ARG A 1 94 ? -0.563 7.240 -6.821 1.00 88.25 94 ARG A O 1
ATOM 786 N N . ASP A 1 95 ? -2.277 8.282 -5.812 1.00 86.69 95 ASP A N 1
ATOM 787 C CA . ASP A 1 95 ? -1.902 9.635 -6.235 1.00 86.69 95 ASP A CA 1
ATOM 788 C C . ASP A 1 95 ? -0.595 10.104 -5.581 1.00 86.69 95 ASP A C 1
ATOM 790 O O . ASP A 1 95 ? 0.192 10.828 -6.189 1.00 86.69 95 ASP A O 1
ATOM 794 N N . LEU A 1 96 ? -0.356 9.678 -4.338 1.00 84.31 96 LEU A N 1
ATOM 795 C CA . LEU A 1 96 ? 0.875 9.962 -3.597 1.00 84.31 96 LEU A CA 1
ATOM 796 C C . LEU A 1 96 ? 2.024 9.031 -3.961 1.00 84.31 96 LEU A C 1
ATOM 798 O O . LEU A 1 96 ? 3.175 9.339 -3.639 1.00 84.31 96 LEU A O 1
ATOM 802 N N . ALA A 1 97 ? 1.731 7.889 -4.585 1.00 81.31 97 ALA A N 1
ATOM 803 C CA . ALA A 1 97 ? 2.769 6.973 -5.001 1.00 81.31 97 ALA A CA 1
ATOM 804 C C . ALA A 1 97 ? 3.678 7.688 -6.011 1.00 81.31 97 ALA A C 1
ATOM 806 O O . ALA A 1 97 ? 3.191 8.272 -6.986 1.00 81.31 97 ALA A O 1
ATOM 807 N N . PRO A 1 98 ? 5.005 7.661 -5.804 1.00 74.62 98 PRO A N 1
ATOM 808 C CA . PRO A 1 98 ? 5.917 8.240 -6.768 1.00 74.62 98 PRO A CA 1
ATOM 809 C C . PRO A 1 98 ? 5.700 7.545 -8.111 1.00 74.62 98 PRO A C 1
ATOM 811 O O . PRO A 1 98 ? 5.734 6.315 -8.193 1.00 74.62 98 PRO A O 1
ATOM 814 N N . LYS A 1 99 ? 5.478 8.333 -9.172 1.00 70.81 99 LYS A N 1
ATOM 815 C CA . LYS A 1 99 ? 5.430 7.798 -10.535 1.00 70.81 99 LYS A CA 1
ATOM 816 C C . LYS A 1 99 ? 6.746 7.077 -10.783 1.00 70.81 99 LYS A C 1
ATOM 818 O O . LYS A 1 99 ? 7.803 7.705 -10.817 1.00 70.81 99 LYS A O 1
ATOM 823 N N . GLN A 1 100 ? 6.680 5.758 -10.909 1.00 65.81 100 GLN A N 1
ATOM 824 C CA . GLN A 1 100 ? 7.857 4.942 -11.140 1.00 65.81 100 GLN A CA 1
ATOM 825 C C . GLN A 1 100 ? 8.278 5.136 -12.601 1.00 65.81 100 GLN A C 1
ATOM 827 O O . GLN A 1 100 ? 7.833 4.426 -13.500 1.00 65.81 100 GLN A O 1
ATOM 832 N N . GLU A 1 101 ?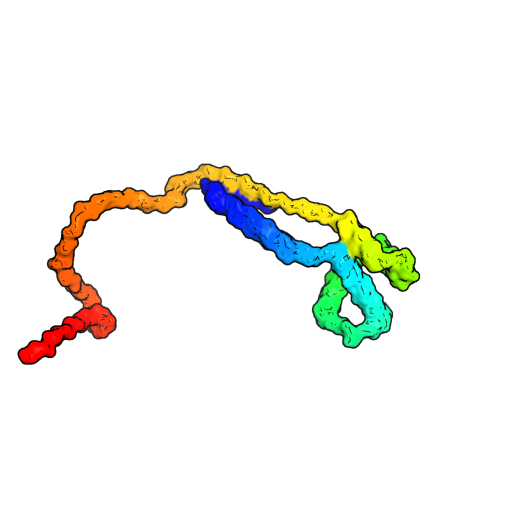 9.079 6.168 -12.862 1.00 66.81 101 GLU A N 1
ATOM 833 C CA . GLU A 1 101 ? 9.627 6.415 -14.190 1.00 66.81 101 GLU A CA 1
ATOM 834 C C . GLU A 1 101 ? 10.780 5.441 -14.426 1.00 66.81 101 GLU A C 1
ATOM 836 O O . GLU A 1 101 ? 11.907 5.616 -13.959 1.00 66.81 101 GLU A O 1
ATOM 841 N N . VAL A 1 102 ? 10.471 4.342 -15.110 1.00 69.69 102 VAL A N 1
ATOM 842 C CA . VAL A 1 102 ? 11.454 3.314 -15.426 1.00 69.69 102 VAL A CA 1
ATOM 843 C C . VAL A 1 102 ? 12.064 3.615 -16.792 1.00 69.69 102 VAL A C 1
ATOM 845 O O . VAL A 1 102 ? 11.437 3.400 -17.828 1.00 69.69 102 VAL A O 1
ATOM 848 N N . SER A 1 103 ? 13.316 4.073 -16.807 1.00 75.81 103 SER A N 1
ATOM 849 C CA . SER A 1 103 ? 14.069 4.290 -18.044 1.00 75.81 103 SER A CA 1
ATOM 850 C C . SER A 1 103 ? 14.894 3.056 -18.436 1.00 75.81 103 SER A C 1
ATOM 852 O O . SER A 1 103 ? 15.650 2.484 -17.637 1.00 75.81 103 SER A O 1
ATOM 854 N N . PHE A 1 104 ? 14.757 2.643 -19.697 1.00 80.25 104 PHE A N 1
ATOM 855 C CA . PHE A 1 104 ? 15.602 1.638 -20.340 1.00 80.25 104 PHE A CA 1
ATOM 856 C C . PHE A 1 104 ? 16.402 2.317 -21.449 1.00 80.25 104 PHE A C 1
ATOM 858 O O . PHE A 1 104 ? 15.837 2.722 -22.464 1.00 80.25 104 PHE A O 1
ATOM 865 N N . CYS A 1 105 ? 17.707 2.460 -21.234 1.00 79.88 105 CYS A N 1
ATOM 866 C CA . CYS A 1 105 ? 18.626 3.064 -22.189 1.00 79.88 105 CYS A CA 1
ATOM 867 C C . CYS A 1 105 ? 19.409 1.964 -22.903 1.00 79.88 105 CYS A C 1
ATOM 869 O O . CYS A 1 105 ? 19.835 0.992 -22.276 1.00 79.88 105 CYS A O 1
ATOM 871 N N . THR A 1 106 ? 19.628 2.129 -24.202 1.00 79.56 106 THR A N 1
ATOM 872 C CA . THR A 1 106 ? 20.433 1.210 -25.010 1.00 79.56 106 THR A CA 1
ATOM 873 C C . THR A 1 106 ? 21.617 1.951 -25.589 1.00 79.56 106 THR A C 1
ATOM 875 O O . THR A 1 106 ? 21.426 2.970 -26.250 1.00 79.56 106 THR A O 1
ATOM 878 N N . GLU A 1 107 ? 22.813 1.413 -25.399 1.00 78.56 107 GLU A N 1
ATOM 879 C CA . GLU A 1 107 ? 24.025 1.950 -26.007 1.00 78.56 107 GLU A CA 1
ATOM 880 C C . GLU A 1 107 ? 24.667 0.888 -26.894 1.00 78.56 107 GLU A C 1
ATOM 882 O O . GLU A 1 107 ? 24.904 -0.251 -26.478 1.00 78.56 107 GLU A O 1
ATOM 887 N N . LEU A 1 108 ? 24.919 1.269 -28.146 1.00 77.94 108 LEU A N 1
ATOM 888 C CA . LEU A 1 108 ? 25.674 0.454 -29.082 1.00 77.94 108 LEU A CA 1
ATOM 889 C C . LEU A 1 108 ? 27.137 0.855 -28.977 1.00 77.94 108 LEU A C 1
ATOM 891 O O . LEU A 1 108 ? 27.496 1.992 -29.273 1.00 77.94 108 LEU A O 1
ATOM 895 N N . VAL A 1 109 ? 27.971 -0.084 -28.546 1.00 75.38 109 VAL A N 1
ATOM 896 C CA . VAL A 1 109 ? 29.416 0.129 -28.480 1.00 75.38 109 VAL A CA 1
ATOM 897 C C . VAL A 1 109 ? 30.040 -0.563 -29.675 1.00 75.38 109 VAL A C 1
ATOM 899 O O . VAL A 1 109 ? 29.901 -1.777 -29.839 1.00 75.38 109 VAL A O 1
ATOM 902 N N . ASP A 1 110 ? 30.760 0.211 -30.484 1.00 67.19 110 ASP A N 1
ATOM 903 C CA . ASP A 1 110 ? 31.526 -0.274 -31.634 1.00 67.19 110 ASP A CA 1
ATOM 904 C C . ASP A 1 110 ? 32.836 -0.929 -31.152 1.00 67.19 110 ASP A C 1
ATOM 906 O O . ASP A 1 110 ? 33.959 -0.532 -31.455 1.00 67.19 110 ASP A O 1
ATOM 910 N N . GLY A 1 111 ? 32.688 -1.904 -30.257 1.00 59.84 111 GLY A N 1
ATOM 911 C CA . GLY A 1 111 ? 33.786 -2.657 -29.679 1.00 59.84 111 GLY A CA 1
ATOM 912 C C . GLY A 1 111 ? 34.171 -3.756 -30.646 1.00 59.84 111 GLY A C 1
ATOM 913 O O . GLY A 1 111 ? 33.560 -4.818 -30.600 1.00 59.84 111 GLY A O 1
ATOM 914 N N . GLN A 1 112 ? 35.140 -3.474 -31.525 1.00 58.84 112 GLN A N 1
ATOM 915 C CA . GLN A 1 112 ? 35.773 -4.433 -32.438 1.00 58.84 112 GLN A CA 1
ATOM 916 C C . GLN A 1 112 ? 34.800 -5.519 -32.911 1.00 58.84 112 GLN A C 1
ATOM 918 O O . GLN A 1 112 ? 34.861 -6.670 -32.473 1.00 58.84 112 GLN A O 1
ATOM 923 N N . THR A 1 113 ? 33.910 -5.154 -33.832 1.00 53.25 113 THR A N 1
ATOM 924 C CA . THR A 1 113 ? 33.013 -6.082 -34.542 1.00 53.25 113 THR A CA 1
ATOM 925 C C . THR A 1 113 ? 33.723 -7.361 -35.015 1.00 53.25 113 THR A C 1
ATOM 927 O O . THR A 1 113 ? 33.093 -8.413 -35.060 1.00 53.25 113 THR A O 1
ATOM 930 N N . ALA A 1 114 ? 35.044 -7.300 -35.229 1.00 52.81 114 ALA A N 1
ATOM 931 C CA . ALA A 1 114 ? 35.942 -8.403 -35.570 1.00 52.81 114 ALA A CA 1
ATOM 932 C C . ALA A 1 114 ? 36.184 -9.487 -34.487 1.00 52.81 114 ALA A C 1
ATOM 934 O O . ALA A 1 114 ? 36.535 -10.607 -34.852 1.00 52.81 114 ALA A O 1
ATOM 935 N N . LEU A 1 115 ? 36.032 -9.220 -33.179 1.00 54.41 115 LEU A N 1
ATOM 936 C CA . LEU A 1 115 ? 36.324 -10.229 -32.133 1.00 54.41 115 LEU A CA 1
ATOM 937 C C . LEU A 1 115 ? 35.196 -11.249 -31.934 1.00 54.41 115 LEU A C 1
ATOM 939 O O . LEU A 1 115 ? 35.447 -12.373 -31.501 1.00 54.41 115 LEU A O 1
ATOM 943 N N . PHE A 1 116 ? 33.962 -10.863 -32.260 1.00 55.06 116 PHE A N 1
ATOM 944 C CA . PHE A 1 116 ? 32.763 -11.681 -32.060 1.00 55.06 116 PHE A CA 1
ATOM 945 C C . PHE A 1 116 ? 32.064 -12.038 -33.370 1.00 55.06 116 PHE A C 1
ATOM 947 O O . PHE A 1 116 ? 30.920 -12.497 -33.349 1.00 55.06 116 PHE A O 1
ATOM 954 N N . GLU A 1 117 ? 32.715 -11.845 -34.522 1.00 52.88 117 GLU A N 1
ATOM 955 C CA . GLU A 1 117 ? 32.256 -12.527 -35.724 1.00 52.88 117 GLU A CA 1
ATOM 956 C C . GLU A 1 117 ? 32.353 -14.034 -35.464 1.00 52.88 117 GLU A C 1
ATOM 958 O O . GLU A 1 117 ? 33.450 -14.548 -35.214 1.00 52.88 117 GLU A O 1
ATOM 963 N N . PRO A 1 118 ? 31.243 -14.794 -35.554 1.00 51.97 118 PRO A N 1
ATOM 964 C CA . PRO A 1 118 ? 31.389 -16.192 -35.888 1.00 51.97 118 PRO A CA 1
ATOM 965 C C . PRO A 1 118 ? 32.165 -16.158 -37.195 1.00 51.97 118 PRO A C 1
ATOM 967 O O . PRO A 1 118 ? 31.661 -15.603 -38.172 1.00 51.97 118 PRO A O 1
ATOM 970 N N . LYS A 1 119 ? 33.397 -16.677 -37.215 1.00 51.25 119 LYS A N 1
ATOM 971 C CA . LYS A 1 119 ? 34.073 -16.956 -38.476 1.00 51.25 119 LYS A CA 1
ATOM 972 C C . LYS A 1 119 ? 33.153 -17.907 -39.220 1.00 51.25 119 LYS A C 1
ATOM 974 O O . LYS A 1 119 ? 33.220 -19.122 -39.032 1.00 51.25 119 LYS A O 1
ATOM 979 N N . VAL A 1 120 ? 32.262 -17.364 -40.041 1.00 54.12 120 VAL A N 1
ATOM 980 C CA . VAL A 1 120 ? 31.561 -18.133 -41.046 1.00 54.12 120 VAL A CA 1
ATOM 981 C C . VAL A 1 120 ? 32.672 -18.427 -42.030 1.00 54.12 120 VAL A C 1
ATOM 983 O O . VAL A 1 120 ? 32.942 -17.644 -42.934 1.00 54.12 120 VAL A O 1
ATOM 986 N N . SER A 1 121 ? 33.419 -19.504 -41.761 1.00 49.47 121 SER A N 1
ATOM 987 C CA . SER A 1 121 ? 34.287 -20.122 -42.747 1.00 49.47 121 SER A CA 1
ATOM 988 C C . SER A 1 121 ? 33.416 -20.217 -43.982 1.00 49.47 121 SER A C 1
ATOM 990 O O . SER A 1 121 ? 32.388 -20.903 -43.958 1.00 49.47 121 SER A O 1
ATOM 992 N N . SER A 1 122 ? 33.744 -19.400 -44.986 1.00 48.28 122 SER A N 1
ATOM 993 C CA . SER A 1 122 ? 33.037 -19.373 -46.250 1.00 48.28 122 SER A CA 1
ATOM 994 C C . SER A 1 122 ? 32.846 -20.826 -46.638 1.00 48.28 122 SER A C 1
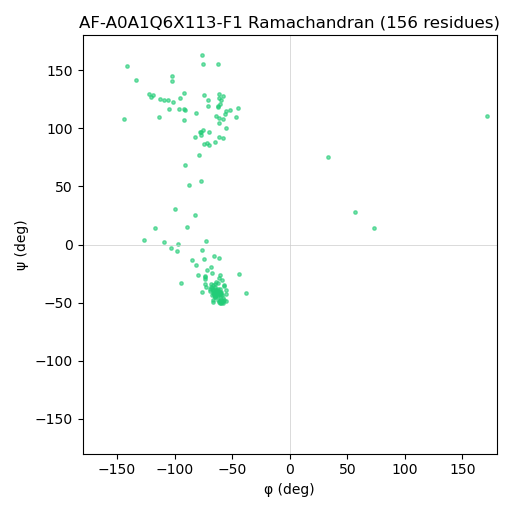ATOM 996 O O . SER A 1 122 ? 33.835 -21.558 -46.759 1.00 48.28 122 SER A O 1
ATOM 998 N N . ARG A 1 123 ? 31.593 -21.276 -46.744 1.00 47.50 123 ARG A N 1
ATOM 999 C CA . ARG A 1 123 ? 31.312 -22.581 -47.323 1.00 47.50 123 ARG A CA 1
ATOM 1000 C C . ARG A 1 123 ? 31.828 -22.500 -48.749 1.00 47.50 123 ARG A C 1
ATOM 1002 O O . ARG A 1 123 ? 31.121 -22.045 -49.640 1.00 47.50 123 ARG A O 1
ATOM 1009 N N . VAL A 1 124 ? 33.077 -22.913 -48.948 1.00 47.25 124 VAL A N 1
ATOM 1010 C CA . VAL A 1 124 ? 33.560 -23.346 -50.248 1.00 47.25 124 VAL A CA 1
ATOM 1011 C C . VAL A 1 124 ? 32.530 -24.370 -50.684 1.00 47.25 124 VAL A C 1
ATOM 1013 O O . VAL A 1 124 ? 32.302 -25.359 -49.979 1.00 47.25 124 VAL A O 1
ATOM 1016 N N . ALA A 1 125 ? 31.829 -24.063 -51.770 1.00 50.53 125 ALA A N 1
ATOM 1017 C CA . ALA A 1 125 ? 30.858 -24.952 -52.366 1.00 50.53 125 ALA A CA 1
ATOM 1018 C C . ALA A 1 125 ? 31.567 -26.279 -52.655 1.00 50.53 125 ALA A C 1
ATOM 1020 O O . ALA A 1 125 ? 32.320 -26.401 -53.618 1.00 50.53 125 ALA A O 1
ATOM 1021 N N . ARG A 1 126 ? 31.375 -27.277 -51.787 1.00 46.72 126 ARG A N 1
ATOM 1022 C CA . ARG A 1 126 ? 31.844 -28.638 -52.038 1.00 46.72 126 ARG A CA 1
ATOM 1023 C C . ARG A 1 126 ? 30.855 -29.288 -52.992 1.00 46.72 126 ARG A C 1
ATOM 1025 O O . ARG A 1 126 ? 30.007 -30.073 -52.584 1.00 46.72 126 ARG A O 1
ATOM 1032 N N . SER A 1 127 ? 30.956 -28.927 -54.266 1.00 50.59 127 SER A N 1
ATOM 1033 C CA . SER A 1 127 ? 30.494 -29.807 -55.329 1.00 50.59 127 SER A CA 1
ATOM 1034 C C . SER A 1 127 ? 31.561 -30.878 -55.519 1.00 50.59 127 SER A C 1
ATOM 1036 O O . SER A 1 127 ? 32.603 -30.615 -56.108 1.00 50.59 127 SER A O 1
ATOM 1038 N N . ALA A 1 128 ? 31.340 -32.034 -54.896 1.00 45.66 128 ALA A N 1
ATOM 1039 C CA . ALA A 1 128 ? 31.753 -33.360 -55.353 1.00 45.66 128 ALA A CA 1
ATOM 1040 C C . ALA A 1 128 ? 31.469 -34.353 -54.221 1.00 45.66 128 ALA A C 1
ATOM 1042 O O . ALA A 1 128 ? 32.124 -34.344 -53.178 1.00 45.66 128 ALA A O 1
ATOM 1043 N N . VAL A 1 129 ? 30.483 -35.223 -54.431 1.00 52.31 129 VAL A N 1
ATOM 1044 C CA . VAL A 1 129 ? 30.315 -36.435 -53.629 1.00 52.31 129 VAL A CA 1
ATOM 1045 C C . VAL A 1 129 ? 31.460 -37.372 -54.001 1.00 52.31 129 VAL A C 1
ATOM 1047 O O . VAL A 1 129 ? 31.389 -38.086 -54.998 1.00 52.31 129 VAL A O 1
ATOM 1050 N N . THR A 1 130 ? 32.533 -37.373 -53.219 1.00 53.72 130 THR A N 1
ATOM 1051 C CA . THR A 1 130 ? 33.523 -38.449 -53.250 1.00 53.72 130 THR A CA 1
ATOM 1052 C C . THR A 1 130 ? 33.121 -39.501 -52.224 1.00 53.72 130 THR A C 1
ATOM 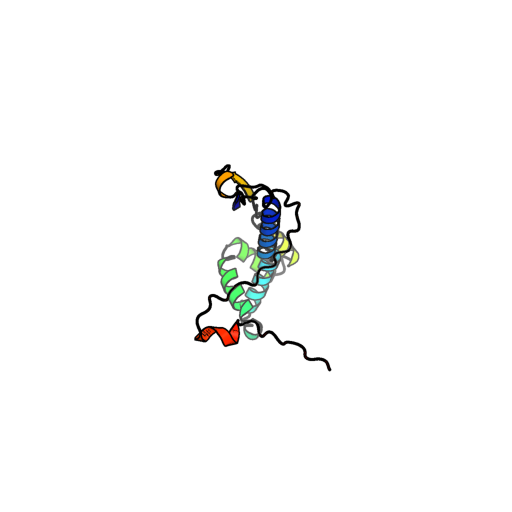1054 O O . THR A 1 130 ? 33.061 -39.246 -51.022 1.00 53.72 130 THR A O 1
ATOM 1057 N N . LYS A 1 131 ? 32.798 -40.706 -52.708 1.00 57.25 131 LYS A N 1
ATOM 1058 C CA . LYS A 1 131 ? 32.585 -41.878 -51.854 1.00 57.25 131 LYS A CA 1
ATOM 1059 C C . LYS A 1 131 ? 33.909 -42.207 -51.161 1.00 57.25 131 LYS A C 1
ATOM 1061 O O . LYS A 1 131 ? 34.865 -42.619 -51.814 1.00 57.25 131 LYS A O 1
ATOM 1066 N N . VAL A 1 132 ? 33.968 -42.000 -49.848 1.00 43.75 132 VAL A N 1
ATOM 1067 C CA . VAL A 1 132 ? 35.112 -42.393 -49.019 1.00 43.75 132 VAL A CA 1
ATOM 1068 C C . VAL A 1 132 ? 35.028 -43.898 -48.786 1.00 43.75 132 VAL A C 1
ATOM 1070 O O . VAL A 1 132 ? 34.338 -44.368 -47.887 1.00 43.75 132 VAL A O 1
ATOM 1073 N N . THR A 1 133 ? 35.723 -44.660 -49.626 1.00 56.16 133 THR A N 1
ATOM 1074 C CA . THR A 1 133 ? 35.943 -46.101 -49.448 1.00 56.16 133 THR A CA 1
ATOM 1075 C C . THR A 1 133 ? 37.236 -46.292 -48.662 1.00 56.16 133 THR A C 1
ATOM 1077 O O . THR A 1 133 ? 38.254 -46.708 -49.202 1.00 56.16 133 THR A O 1
ATOM 1080 N N . GLN A 1 134 ? 37.247 -45.910 -47.386 1.00 58.03 134 GLN A N 1
ATOM 1081 C CA . GLN A 1 134 ? 38.383 -46.229 -46.527 1.00 58.03 134 GLN A CA 1
ATOM 1082 C C . GLN A 1 134 ? 37.888 -46.538 -45.121 1.00 58.03 134 GLN A C 1
ATOM 1084 O O . GLN A 1 134 ? 37.439 -45.657 -44.391 1.00 58.03 134 GLN A O 1
ATOM 1089 N N . SER A 1 135 ? 37.944 -47.819 -44.760 1.00 62.91 135 SER A N 1
ATOM 1090 C CA . SER A 1 135 ? 37.657 -48.277 -43.405 1.00 62.91 135 SER A CA 1
ATOM 1091 C C . SER A 1 135 ? 38.673 -47.653 -42.451 1.00 62.91 135 SER A C 1
ATOM 1093 O O . SER A 1 135 ? 39.881 -47.872 -42.589 1.00 62.91 135 SER A O 1
ATOM 1095 N N . LEU A 1 136 ? 38.181 -46.866 -41.496 1.00 56.41 136 LEU A N 1
ATOM 1096 C CA . LEU A 1 136 ? 38.998 -46.259 -40.454 1.00 56.41 136 LEU A CA 1
ATOM 1097 C C . LEU A 1 136 ? 39.638 -47.363 -39.610 1.00 56.41 136 LEU A C 1
ATOM 1099 O O . LEU A 1 136 ? 38.957 -48.177 -38.988 1.00 56.41 136 LEU A O 1
ATOM 1103 N N . ARG A 1 137 ? 40.970 -47.399 -39.605 1.00 56.91 137 ARG A N 1
ATOM 1104 C CA . ARG A 1 137 ? 41.740 -48.322 -38.774 1.00 56.91 137 ARG A CA 1
ATOM 1105 C C . ARG A 1 137 ? 41.601 -47.871 -37.319 1.00 56.91 137 ARG A C 1
ATOM 1107 O O . ARG A 1 137 ? 41.978 -46.749 -36.991 1.00 56.91 137 ARG A O 1
ATOM 1114 N N . SER A 1 138 ? 41.040 -48.729 -36.469 1.00 60.06 138 SER A N 1
ATOM 1115 C CA . SER A 1 138 ? 40.829 -48.430 -35.049 1.00 60.06 138 SER A CA 1
ATOM 1116 C C . SER A 1 138 ? 42.158 -48.141 -34.345 1.00 60.06 138 SER A C 1
ATOM 1118 O O . SER A 1 138 ? 43.080 -48.956 -34.389 1.00 60.06 138 SER A O 1
ATOM 1120 N N . THR A 1 139 ? 42.253 -46.974 -33.708 1.00 58.97 139 THR A N 1
ATOM 1121 C CA . THR A 1 139 ? 43.407 -46.514 -32.916 1.00 58.97 139 THR A CA 1
ATOM 1122 C C . THR A 1 139 ? 43.238 -46.769 -31.417 1.00 58.97 139 THR A C 1
ATOM 1124 O O . THR A 1 139 ? 44.126 -46.442 -30.631 1.00 58.97 139 THR A O 1
ATOM 1127 N N . PHE A 1 140 ? 42.121 -47.369 -30.996 1.00 54.88 140 PHE A N 1
ATOM 1128 C CA . PHE A 1 140 ? 41.882 -47.693 -29.595 1.00 54.88 140 PHE A CA 1
ATOM 1129 C C . PHE A 1 140 ? 42.724 -48.900 -29.164 1.00 54.88 140 PHE A C 1
ATOM 1131 O O . PHE A 1 140 ? 42.705 -49.953 -29.800 1.00 54.88 140 PHE A O 1
ATOM 1138 N N . GLY A 1 141 ? 43.458 -48.757 -28.057 1.00 58.69 141 GLY A N 1
ATOM 1139 C CA . GLY A 1 141 ? 44.193 -49.863 -27.446 1.00 58.69 141 GLY A CA 1
ATOM 1140 C C . GLY A 1 141 ? 43.262 -50.987 -26.972 1.00 58.69 141 GLY A C 1
ATOM 1141 O O . GLY A 1 141 ? 42.101 -50.743 -26.637 1.00 58.69 141 GLY A O 1
ATOM 1142 N N . ARG A 1 142 ? 43.805 -52.213 -26.882 1.00 58.09 142 ARG A N 1
ATOM 1143 C CA . ARG A 1 142 ? 43.097 -53.464 -26.522 1.00 58.09 142 ARG A CA 1
ATOM 1144 C C . ARG A 1 142 ? 42.008 -53.355 -25.433 1.00 58.09 142 ARG A C 1
ATOM 1146 O O . ARG A 1 142 ? 40.965 -53.971 -25.636 1.00 58.09 142 ARG A O 1
ATOM 1153 N N . PRO A 1 143 ? 42.162 -52.605 -24.320 1.00 59.88 143 PRO A N 1
ATOM 1154 C CA . PRO A 1 143 ? 41.112 -52.552 -23.295 1.00 59.88 143 PRO A CA 1
ATOM 1155 C C . PRO A 1 143 ? 39.815 -51.843 -23.729 1.00 59.88 143 PRO A C 1
ATOM 1157 O O . PRO A 1 143 ? 38.777 -52.083 -23.122 1.00 59.88 143 PRO A O 1
ATOM 1160 N N . PHE A 1 144 ? 39.833 -51.011 -24.777 1.00 52.19 144 PHE A N 1
ATOM 1161 C CA . PHE A 1 144 ? 38.658 -50.242 -25.232 1.00 52.19 144 PHE A CA 1
ATOM 1162 C C . PHE A 1 144 ? 37.982 -50.822 -26.482 1.00 52.19 144 PHE A C 1
ATOM 1164 O O . PHE A 1 144 ? 36.937 -50.343 -26.925 1.00 52.19 1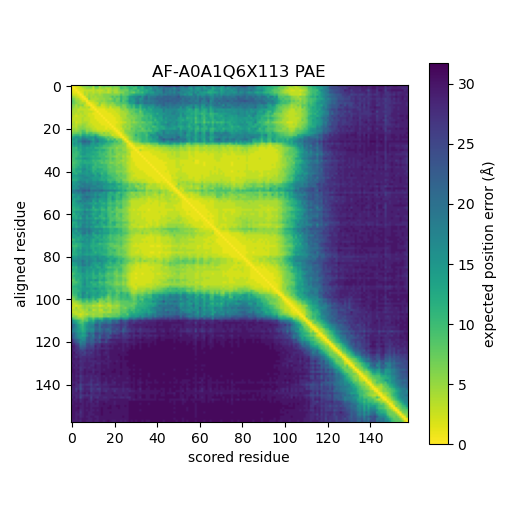44 PHE A O 1
ATOM 1171 N N . GLN A 1 145 ? 38.558 -51.888 -27.038 1.00 57.69 145 GLN A N 1
ATOM 1172 C CA . GLN A 1 145 ? 38.071 -52.558 -28.239 1.00 57.69 145 GLN A CA 1
ATOM 1173 C C . GLN A 1 145 ? 36.678 -53.215 -28.087 1.00 57.69 145 GLN A C 1
ATOM 1175 O O . GLN A 1 145 ? 35.934 -53.191 -29.064 1.00 57.69 145 GLN A O 1
ATOM 1180 N N . PRO A 1 146 ? 36.250 -53.732 -26.913 1.00 58.88 146 PRO A N 1
ATOM 1181 C CA . PRO A 1 146 ? 34.907 -54.305 -26.759 1.00 58.88 146 PRO A CA 1
ATOM 1182 C C . PRO A 1 146 ? 33.766 -53.273 -26.759 1.00 58.88 146 PRO A C 1
ATOM 1184 O O . PRO A 1 146 ? 32.626 -53.641 -27.016 1.00 58.88 146 PRO A O 1
ATOM 1187 N N . VAL A 1 147 ? 34.052 -51.999 -26.454 1.00 58.22 147 VAL A N 1
ATOM 1188 C CA . VAL A 1 147 ? 33.025 -50.945 -26.304 1.00 58.22 147 VAL A CA 1
ATOM 1189 C C . VAL A 1 147 ? 32.818 -50.161 -27.602 1.00 58.22 147 VAL A C 1
ATOM 1191 O O . VAL A 1 147 ? 31.702 -49.751 -27.903 1.00 58.22 147 VAL A O 1
ATOM 1194 N N . PHE A 1 148 ? 33.882 -49.976 -28.389 1.00 53.50 148 PHE A N 1
ATOM 1195 C CA . PHE A 1 148 ? 33.858 -49.160 -29.612 1.00 53.50 148 PHE A CA 1
ATOM 1196 C C . PHE A 1 148 ? 34.369 -49.893 -30.860 1.00 53.50 148 PHE A C 1
ATOM 1198 O O . PHE A 1 148 ? 34.488 -49.295 -31.929 1.00 53.50 148 PHE A O 1
ATOM 1205 N N . GLY A 1 149 ? 34.693 -51.183 -30.751 1.00 52.69 149 GLY A N 1
ATOM 1206 C CA . GLY A 1 149 ? 35.023 -52.010 -31.904 1.00 52.69 149 GLY A CA 1
ATOM 1207 C C . GLY A 1 149 ? 33.772 -52.285 -32.730 1.00 52.69 149 GLY A C 1
ATOM 1208 O O . GLY A 1 149 ? 32.788 -52.809 -32.212 1.00 52.69 149 GLY A O 1
ATOM 1209 N N . ALA A 1 150 ? 33.815 -51.945 -34.018 1.00 52.56 150 ALA A N 1
ATOM 1210 C CA . ALA A 1 150 ? 32.811 -52.378 -34.976 1.00 52.56 150 ALA A CA 1
ATOM 1211 C C . ALA A 1 150 ? 32.764 -53.913 -34.976 1.00 52.56 150 ALA A C 1
ATOM 1213 O O . ALA A 1 150 ? 33.702 -54.581 -35.412 1.00 52.56 150 ALA A O 1
ATOM 1214 N N . VAL A 1 151 ? 31.691 -54.475 -34.424 1.00 48.62 151 VAL A N 1
ATOM 1215 C CA . VAL A 1 151 ? 31.373 -55.890 -34.585 1.00 48.62 151 VAL A CA 1
ATOM 1216 C C . VAL A 1 151 ? 30.831 -56.035 -35.999 1.00 48.62 151 VAL A C 1
ATOM 1218 O O . VAL A 1 151 ? 29.658 -55.753 -36.243 1.00 48.62 151 VAL A O 1
ATOM 1221 N N . ASP A 1 152 ? 31.678 -56.469 -36.930 1.00 51.66 152 ASP A N 1
ATOM 1222 C CA . ASP A 1 152 ? 31.224 -56.967 -38.224 1.00 51.66 152 ASP A CA 1
ATOM 1223 C C . ASP A 1 152 ? 30.404 -58.239 -37.975 1.00 51.66 152 ASP A C 1
ATOM 1225 O O . ASP A 1 152 ? 30.910 -59.362 -37.948 1.00 51.66 152 ASP A O 1
ATOM 1229 N N . ARG A 1 153 ? 29.097 -58.071 -37.746 1.00 43.09 153 ARG A N 1
ATOM 1230 C CA . ARG A 1 153 ? 28.137 -59.165 -37.880 1.00 43.09 153 ARG A CA 1
ATOM 1231 C C . ARG A 1 153 ? 27.988 -59.451 -39.365 1.00 43.09 153 ARG A C 1
ATOM 1233 O O . ARG A 1 153 ? 27.111 -58.919 -40.038 1.00 43.09 153 ARG A O 1
ATOM 1240 N N . GLN A 1 154 ? 28.873 -60.305 -39.859 1.00 41.88 154 GLN A N 1
ATOM 1241 C CA . GLN A 1 154 ? 28.727 -60.962 -41.143 1.00 41.88 154 GLN A CA 1
ATOM 1242 C C . GLN A 1 154 ? 27.448 -61.810 -41.095 1.00 41.88 154 GLN A C 1
ATOM 1244 O O . GLN A 1 154 ? 27.395 -62.851 -40.439 1.00 41.88 154 GLN A O 1
ATOM 1249 N N . GLY A 1 155 ? 26.392 -61.321 -41.745 1.00 37.50 155 GLY A N 1
ATOM 1250 C CA . GLY A 1 155 ? 25.187 -62.097 -41.999 1.00 37.50 155 GLY A CA 1
ATOM 1251 C C . GLY A 1 155 ? 25.546 -63.307 -42.856 1.00 37.50 155 GLY A C 1
ATOM 1252 O O . GLY A 1 155 ? 25.872 -63.162 -44.031 1.00 37.50 155 GLY A O 1
ATOM 1253 N N . ARG A 1 156 ? 25.513 -64.499 -42.256 1.00 35.00 156 ARG A N 1
ATOM 1254 C CA . ARG A 1 156 ? 25.326 -65.747 -42.995 1.00 35.00 156 ARG A CA 1
ATOM 1255 C C . ARG A 1 156 ? 23.833 -65.894 -43.254 1.00 35.00 156 ARG A C 1
ATOM 1257 O O . ARG A 1 156 ? 23.079 -66.117 -42.311 1.00 35.00 156 ARG A O 1
ATOM 1264 N N . GLU A 1 157 ? 23.433 -65.819 -44.514 1.00 38.12 157 GLU A N 1
ATOM 1265 C CA . GLU A 1 157 ? 22.231 -66.499 -44.982 1.00 38.12 157 GLU A CA 1
ATOM 1266 C C . GLU A 1 157 ? 22.634 -67.607 -45.958 1.00 38.12 157 GLU A C 1
ATOM 1268 O O . GLU A 1 157 ? 23.287 -67.335 -46.963 1.00 38.12 157 GLU A O 1
ATOM 1273 N N . LYS A 1 158 ? 22.158 -68.809 -45.604 1.00 37.34 158 LYS A N 1
ATOM 1274 C CA . LYS A 1 158 ? 21.972 -70.053 -46.372 1.00 37.34 158 LYS A CA 1
ATOM 1275 C C . LYS A 1 158 ? 23.213 -70.868 -46.725 1.00 37.34 158 LYS A C 1
ATOM 1277 O O . LYS A 1 158 ? 23.941 -70.519 -47.673 1.00 37.34 158 LYS A O 1
#

Radius of gyration: 34.28 Å; Cα contacts (8 Å, |Δi|>4): 82; chains: 1; bounding box: 60×82×75 Å

Mean predicted aligned error: 17.5 Å

Secondary structure (DSSP, 8-state):
-EEEES-GGGHHHHHHHHHHHHHHHT-S-HHHHHHHHHHHHHHHHTT-GGG--HHHHHHHHHHHHHT-SHHHHHHHHHHHTTSS-HHHHHHHHHHHS-------EEEE----TTTS------------------PPPP---GGGHHHHS---------

Solvent-accessible surface area (backbone atoms only — not comparable to full-atom values): 10125 Å² total; per-residue (Å²): 90,79,49,78,37,76,58,74,88,52,51,64,60,51,50,54,52,50,54,54,50,51,52,64,72,57,69,67,53,56,13,59,52,52,51,50,44,52,54,52,50,52,36,54,76,69,66,45,59,92,76,57,50,72,70,51,53,56,46,46,59,54,44,54,68,74,55,71,42,71,72,51,50,54,52,48,54,36,39,74,72,63,77,41,55,74,68,57,52,23,50,53,39,46,73,67,44,76,81,81,82,81,59,81,45,78,46,78,44,91,68,57,72,78,79,74,52,76,80,72,70,74,78,70,81,80,85,69,93,71,84,81,88,65,86,79,78,83,83,66,58,81,92,50,39,88,82,72,49,83,76,81,78,75,81,83,80,135

Sequence (158 aa):
MVYIATRSTHLESARNLFLTMMHRASNSDPGDEALRYFTLRKLWEAKQYGKLSQDDLEFLNRATKQFNDAPSEIRYYEWVQGRVSSDMVRAQFRDLAPKQEVSFCTELVDGQTALFEPKVSSRVARSAVTKVTQSLRSTFGRPFQPVFGAVDRQGREK